Protein AF-A0A928I6B5-F1 (afdb_monomer)

Structure (mmCIF, N/CA/C/O backbone):
data_AF-A0A928I6B5-F1
#
_entry.id   AF-A0A928I6B5-F1
#
loop_
_atom_site.group_PDB
_atom_site.id
_atom_site.type_symbol
_atom_site.label_atom_id
_atom_site.label_alt_id
_atom_site.label_comp_id
_atom_site.label_asym_id
_atom_site.label_entity_id
_atom_site.label_seq_id
_atom_site.pdbx_PDB_ins_code
_atom_site.Cartn_x
_atom_site.Cartn_y
_atom_site.Cartn_z
_atom_site.occupancy
_atom_site.B_iso_or_equiv
_atom_site.auth_seq_id
_atom_site.auth_comp_id
_atom_site.auth_asym_id
_atom_site.auth_atom_id
_atom_site.pdbx_PDB_model_num
ATOM 1 N N . MET A 1 1 ? -24.660 -10.481 24.658 1.00 46.12 1 MET A N 1
ATOM 2 C CA . MET A 1 1 ? -25.186 -9.347 23.858 1.00 46.12 1 MET A CA 1
ATOM 3 C C . MET A 1 1 ? -24.195 -8.169 23.767 1.00 46.12 1 MET A C 1
ATOM 5 O O . MET A 1 1 ? -24.493 -7.092 24.258 1.00 46.12 1 MET A O 1
ATOM 9 N N . LYS A 1 2 ? -23.004 -8.328 23.160 1.00 54.28 2 LYS A N 1
ATOM 10 C CA . LYS A 1 2 ? -22.070 -7.190 22.922 1.00 54.28 2 LYS A CA 1
ATOM 11 C C . LYS A 1 2 ? -21.336 -7.206 21.570 1.00 54.28 2 LYS A C 1
ATOM 13 O O . LYS A 1 2 ? -20.853 -6.157 21.161 1.00 54.28 2 LYS A O 1
ATOM 18 N N . LYS A 1 3 ? -21.287 -8.340 20.853 1.00 54.94 3 LYS A N 1
ATOM 19 C CA . LYS A 1 3 ? -20.600 -8.457 19.549 1.00 54.94 3 LYS A CA 1
ATOM 20 C C . LYS A 1 3 ? -21.133 -7.470 18.498 1.00 54.94 3 LYS A C 1
ATOM 22 O O . LYS A 1 3 ? -20.344 -6.858 17.786 1.00 54.94 3 LYS A O 1
ATOM 27 N N . ASN A 1 4 ? -22.443 -7.232 18.479 1.00 66.19 4 ASN A N 1
ATOM 28 C CA . ASN A 1 4 ? -23.084 -6.454 17.416 1.00 66.19 4 ASN A CA 1
ATOM 29 C C . ASN A 1 4 ? -22.778 -4.950 17.530 1.00 66.19 4 ASN A C 1
ATOM 31 O O . ASN A 1 4 ? -22.701 -4.271 16.519 1.00 66.19 4 ASN A O 1
ATOM 35 N N . GLN A 1 5 ? -22.526 -4.427 18.736 1.00 69.31 5 GLN A N 1
ATOM 36 C CA . GLN A 1 5 ? -22.240 -2.998 18.948 1.00 69.31 5 GLN A CA 1
ATOM 37 C C . GLN A 1 5 ? -20.866 -2.594 18.389 1.00 69.31 5 GLN A C 1
ATOM 39 O O . GLN A 1 5 ? -20.735 -1.551 17.755 1.00 69.31 5 GLN A O 1
ATOM 44 N N . PHE A 1 6 ? -19.848 -3.442 18.574 1.00 69.06 6 PHE A N 1
ATOM 45 C CA . PHE A 1 6 ? -18.510 -3.194 18.032 1.00 69.06 6 PHE A CA 1
ATOM 46 C C . PHE A 1 6 ? -18.494 -3.321 16.505 1.00 69.06 6 PHE A C 1
ATOM 48 O O . PHE A 1 6 ? -17.938 -2.468 15.822 1.00 69.06 6 PHE A O 1
ATOM 55 N N . ALA A 1 7 ? -19.168 -4.333 15.953 1.00 68.88 7 ALA A N 1
ATOM 56 C CA . ALA A 1 7 ? -19.278 -4.490 14.506 1.00 68.88 7 ALA A CA 1
ATOM 57 C C . ALA A 1 7 ? -20.059 -3.330 13.851 1.00 68.88 7 ALA A C 1
ATOM 59 O O . ALA A 1 7 ? -19.617 -2.792 12.837 1.00 68.88 7 ALA A O 1
ATOM 60 N N . LEU A 1 8 ? -21.146 -2.859 14.476 1.00 71.12 8 LEU A N 1
ATOM 61 C CA . LEU A 1 8 ? -21.878 -1.660 14.043 1.00 71.12 8 LEU A CA 1
ATOM 62 C C . LEU A 1 8 ? -21.003 -0.396 14.079 1.00 71.12 8 LEU A C 1
ATOM 64 O O . LEU A 1 8 ? -21.055 0.415 13.153 1.00 71.12 8 LEU A O 1
ATOM 68 N N . PHE A 1 9 ? -20.150 -0.244 15.099 1.00 76.75 9 PHE A N 1
ATOM 69 C CA . PHE A 1 9 ? -19.182 0.853 15.163 1.00 76.75 9 PHE A CA 1
ATOM 70 C C . PHE A 1 9 ? -18.163 0.796 14.014 1.00 76.75 9 PHE A C 1
ATOM 72 O O . PHE A 1 9 ? -17.873 1.829 13.411 1.00 76.75 9 PHE A O 1
ATOM 79 N N . LEU A 1 10 ? -17.666 -0.391 13.650 1.00 71.38 10 LEU A N 1
ATOM 80 C CA . LEU A 1 10 ? -16.714 -0.559 12.541 1.00 71.38 10 LEU A CA 1
ATOM 81 C C . LEU A 1 10 ? -17.333 -0.273 11.163 1.00 71.38 10 LEU A C 1
ATOM 83 O O . LEU A 1 10 ? -16.639 0.206 10.268 1.00 71.38 10 LEU A O 1
ATOM 87 N N . ILE A 1 11 ? -18.637 -0.510 10.996 1.00 72.88 11 ILE A N 1
ATOM 88 C CA . ILE A 1 11 ? -19.376 -0.210 9.755 1.00 72.88 11 ILE A CA 1
ATOM 89 C C . ILE A 1 11 ? -19.605 1.304 9.579 1.00 72.88 11 ILE A C 1
ATOM 91 O O . ILE A 1 11 ? -19.775 1.780 8.445 1.00 72.88 11 ILE A O 1
ATOM 95 N N . SER A 1 12 ? -19.571 2.074 10.673 1.00 81.88 12 SER A N 1
ATOM 96 C CA . SER A 1 12 ? -19.718 3.532 10.643 1.00 81.88 12 SER A CA 1
ATOM 97 C C . SER A 1 12 ? -18.618 4.214 9.802 1.00 81.88 12 SER A C 1
ATOM 99 O O . SER A 1 12 ? -17.526 3.662 9.633 1.00 81.88 12 SER A O 1
ATOM 101 N N . PRO A 1 13 ? -18.852 5.438 9.284 1.00 77.75 13 PRO A N 1
ATOM 102 C CA . PRO A 1 13 ? -17.834 6.186 8.536 1.00 77.75 13 PRO A CA 1
ATOM 103 C C . PRO A 1 13 ? -16.540 6.386 9.339 1.00 77.75 13 PRO A C 1
ATOM 105 O O . PRO A 1 13 ? -15.443 6.332 8.786 1.00 77.75 13 PRO A O 1
ATOM 108 N N . ILE A 1 14 ? -16.684 6.563 10.655 1.00 81.75 14 ILE A N 1
ATOM 109 C CA . ILE A 1 14 ? -15.582 6.770 11.597 1.00 81.75 14 ILE A CA 1
ATOM 110 C C . ILE A 1 14 ? -14.800 5.464 11.789 1.00 81.75 14 ILE A C 1
ATOM 112 O O . ILE A 1 14 ? -13.576 5.464 11.687 1.00 81.75 14 ILE A O 1
ATOM 116 N N . GLY A 1 15 ? -15.491 4.336 11.984 1.00 81.38 15 GLY A N 1
ATOM 117 C CA 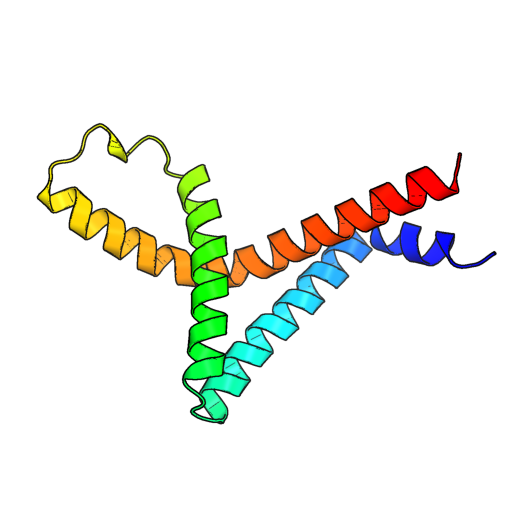. GLY A 1 15 ? -14.862 3.018 12.117 1.00 81.38 15 GLY A CA 1
ATOM 118 C C . GLY A 1 15 ? -14.075 2.603 10.871 1.00 81.38 15 GLY A C 1
ATOM 119 O O . GLY A 1 15 ? -12.943 2.130 10.978 1.00 81.38 15 GLY A O 1
ATOM 120 N N . LYS A 1 16 ? -14.617 2.889 9.681 1.00 79.19 16 LYS A N 1
ATOM 121 C CA . LYS A 1 16 ? -13.924 2.686 8.398 1.00 79.19 16 LYS A CA 1
ATOM 122 C C . LYS A 1 16 ? -12.626 3.486 8.313 1.00 79.19 16 LYS A C 1
ATOM 124 O O . LYS A 1 16 ? -11.602 2.934 7.915 1.00 79.19 16 LYS A O 1
ATOM 129 N N . ALA A 1 17 ? -12.650 4.761 8.706 1.00 81.75 17 ALA A N 1
ATOM 130 C CA . ALA A 1 17 ? -11.455 5.602 8.715 1.00 81.75 17 ALA A CA 1
ATOM 131 C C . ALA A 1 17 ? -10.382 5.048 9.666 1.00 81.75 17 ALA A C 1
ATOM 133 O O . ALA A 1 17 ? -9.217 4.961 9.284 1.00 81.75 17 ALA A O 1
ATOM 134 N N . VAL A 1 18 ? -10.777 4.594 10.861 1.00 85.62 18 VAL A N 1
ATOM 135 C CA . VAL A 1 18 ? -9.859 3.986 11.840 1.00 85.62 18 VAL A CA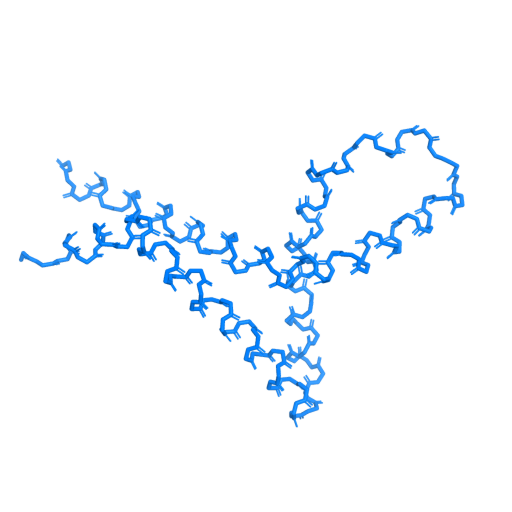 1
ATOM 136 C C . VAL A 1 18 ? -9.198 2.722 11.284 1.00 85.62 18 VAL A C 1
ATOM 138 O O . VAL A 1 18 ? -7.981 2.585 11.387 1.00 85.62 18 VAL A O 1
ATOM 141 N N . ILE A 1 19 ? -9.960 1.829 10.639 1.00 84.00 19 ILE A N 1
ATOM 142 C CA . ILE A 1 19 ? -9.407 0.616 10.010 1.00 84.00 19 ILE A CA 1
ATOM 143 C C . ILE A 1 19 ? -8.410 0.988 8.905 1.00 84.00 19 ILE A C 1
ATOM 145 O O . ILE A 1 19 ? -7.313 0.434 8.853 1.00 84.00 19 ILE A O 1
ATOM 149 N N . ILE A 1 20 ? -8.759 1.938 8.035 1.00 83.31 20 ILE A N 1
ATOM 150 C CA . ILE A 1 20 ? -7.879 2.367 6.937 1.00 83.31 20 ILE A CA 1
ATOM 151 C C . ILE A 1 20 ? -6.571 2.952 7.484 1.00 83.31 20 ILE A C 1
ATOM 153 O O . ILE A 1 20 ? -5.498 2.592 7.004 1.00 83.31 20 ILE A O 1
ATOM 157 N N . ILE A 1 21 ? -6.646 3.808 8.507 1.00 86.25 21 ILE A N 1
ATOM 158 C CA . ILE A 1 21 ? -5.468 4.403 9.154 1.00 86.25 21 ILE A CA 1
ATOM 159 C C . ILE A 1 21 ? -4.609 3.317 9.809 1.00 86.25 21 ILE A C 1
ATOM 161 O O . ILE A 1 21 ? -3.391 3.327 9.653 1.00 86.25 21 ILE A O 1
ATOM 165 N N . PHE A 1 22 ? -5.223 2.343 10.482 1.00 86.81 22 PHE A N 1
ATOM 166 C CA . PHE A 1 22 ? -4.508 1.224 11.094 1.00 86.81 22 PHE A CA 1
ATOM 167 C C . PHE A 1 22 ? -3.718 0.408 10.059 1.00 86.81 22 PHE A C 1
ATOM 169 O O . PHE A 1 22 ? -2.523 0.170 10.236 1.00 86.81 22 PHE A O 1
ATOM 176 N N . PHE A 1 23 ? -4.342 0.051 8.932 1.00 83.94 23 PHE A N 1
ATOM 177 C CA . PHE A 1 23 ? -3.647 -0.644 7.844 1.00 83.94 23 PHE A CA 1
ATOM 178 C C . PHE A 1 23 ? -2.583 0.226 7.166 1.00 83.94 23 PHE A C 1
ATOM 180 O O . PHE A 1 23 ? -1.540 -0.296 6.771 1.00 83.94 23 PHE A O 1
ATOM 187 N N . ALA A 1 24 ? -2.802 1.539 7.064 1.00 83.25 24 ALA A N 1
ATOM 188 C CA . ALA A 1 24 ? -1.797 2.464 6.543 1.00 83.25 24 ALA A CA 1
ATOM 189 C C . ALA A 1 24 ? -0.554 2.497 7.443 1.00 83.25 24 ALA A C 1
ATOM 191 O O . ALA A 1 24 ? 0.564 2.411 6.938 1.00 83.25 24 ALA A O 1
ATOM 192 N N . ILE A 1 25 ? -0.743 2.532 8.767 1.00 87.94 25 ILE A N 1
ATOM 193 C CA . ILE A 1 25 ? 0.350 2.472 9.746 1.00 87.94 25 ILE A CA 1
ATOM 194 C C . ILE A 1 25 ? 1.109 1.146 9.634 1.00 87.94 25 ILE A C 1
ATOM 196 O O . ILE A 1 25 ? 2.336 1.160 9.646 1.00 87.94 25 ILE A O 1
ATOM 200 N N . ILE A 1 26 ? 0.416 0.013 9.474 1.00 86.88 26 ILE A N 1
ATOM 201 C CA . ILE A 1 26 ? 1.065 -1.298 9.304 1.00 86.88 26 ILE A CA 1
ATOM 202 C C . ILE A 1 26 ? 1.926 -1.329 8.039 1.00 86.88 26 ILE A C 1
ATOM 204 O O . ILE A 1 26 ? 3.092 -1.715 8.103 1.00 86.88 26 ILE A O 1
ATOM 208 N N . ILE A 1 27 ? 1.377 -0.914 6.895 1.00 84.88 27 ILE A N 1
ATOM 209 C CA . ILE A 1 27 ? 2.104 -0.933 5.619 1.00 84.88 27 ILE A CA 1
ATOM 210 C C . ILE A 1 27 ? 3.307 0.013 5.677 1.00 84.88 27 ILE A C 1
ATOM 212 O O . ILE A 1 27 ? 4.412 -0.376 5.303 1.00 84.88 27 ILE A O 1
ATOM 216 N N . TYR A 1 28 ? 3.127 1.227 6.201 1.00 86.06 28 TYR A N 1
ATOM 217 C CA . TYR A 1 28 ? 4.223 2.184 6.340 1.00 86.06 28 TYR A CA 1
ATOM 218 C C . TYR A 1 28 ? 5.282 1.698 7.339 1.00 86.06 28 TYR A C 1
ATOM 220 O O . TYR A 1 28 ? 6.481 1.811 7.086 1.00 86.06 28 TYR A O 1
ATOM 228 N N . GLY A 1 29 ? 4.849 1.077 8.438 1.00 85.56 29 GLY A N 1
ATOM 229 C CA . GLY A 1 29 ? 5.721 0.445 9.422 1.00 85.56 29 GLY A CA 1
ATOM 230 C C . GLY A 1 29 ? 6.561 -0.682 8.823 1.00 85.56 29 GLY A C 1
ATOM 231 O O . GLY A 1 29 ? 7.758 -0.737 9.082 1.00 85.56 29 GLY A O 1
ATOM 232 N N . LEU A 1 30 ? 5.980 -1.529 7.966 1.00 85.81 30 LEU A N 1
ATOM 233 C CA . LEU A 1 30 ? 6.709 -2.584 7.251 1.00 85.81 30 LEU A CA 1
ATOM 234 C C . LEU A 1 30 ? 7.738 -2.020 6.263 1.00 85.81 30 LEU A C 1
ATOM 236 O O . LEU A 1 30 ? 8.843 -2.554 6.167 1.00 85.81 30 LEU A O 1
ATOM 240 N N . ILE A 1 31 ? 7.413 -0.922 5.575 1.00 85.06 31 ILE A N 1
ATOM 241 C CA . ILE A 1 31 ? 8.348 -0.227 4.677 1.00 85.06 31 ILE A CA 1
ATOM 242 C C . ILE A 1 31 ? 9.548 0.315 5.470 1.00 85.06 31 ILE A C 1
ATOM 244 O O . ILE A 1 31 ? 10.698 0.062 5.105 1.00 85.06 31 ILE A O 1
ATOM 248 N N . VAL A 1 32 ? 9.293 1.017 6.579 1.00 86.75 32 VAL A N 1
ATOM 249 C CA . VAL A 1 32 ? 10.348 1.586 7.435 1.00 86.75 32 VAL A CA 1
ATOM 250 C C . VAL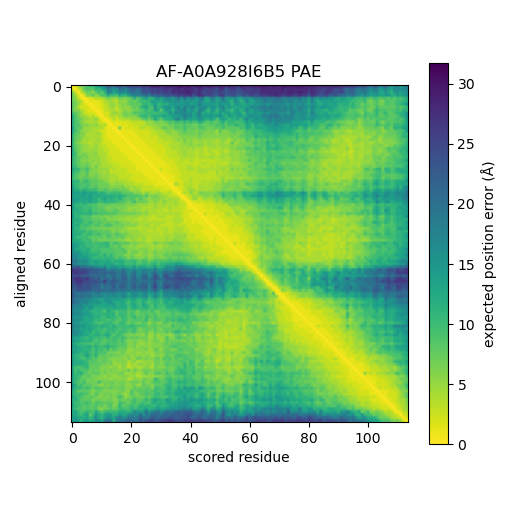 A 1 32 ? 11.174 0.486 8.105 1.00 86.75 32 VAL A C 1
ATOM 252 O O . VAL A 1 32 ? 12.400 0.565 8.113 1.00 86.75 32 VAL A O 1
ATOM 255 N N . ALA A 1 33 ? 10.534 -0.571 8.609 1.00 84.88 33 ALA A N 1
ATOM 256 C CA . ALA A 1 33 ? 11.219 -1.710 9.213 1.00 84.88 33 ALA A CA 1
ATOM 257 C C . ALA A 1 33 ? 12.085 -2.467 8.193 1.00 84.88 33 ALA A C 1
ATOM 259 O O . ALA A 1 33 ? 13.214 -2.845 8.510 1.00 84.88 33 ALA A O 1
ATOM 260 N N . GLY A 1 34 ? 11.596 -2.651 6.962 1.00 82.75 34 GLY A N 1
ATOM 261 C CA . GLY A 1 34 ? 12.359 -3.246 5.863 1.00 82.75 34 GLY A CA 1
ATOM 262 C C . GLY A 1 34 ? 13.600 -2.426 5.502 1.00 82.75 34 GLY A C 1
ATOM 263 O O . GLY A 1 34 ? 14.672 -2.998 5.312 1.00 82.75 34 GLY A O 1
ATOM 264 N N . MET A 1 35 ? 13.484 -1.092 5.487 1.00 81.94 35 MET A N 1
ATOM 265 C CA . MET A 1 35 ? 14.625 -0.194 5.272 1.00 81.94 35 MET A CA 1
ATOM 266 C C . MET A 1 35 ? 15.623 -0.232 6.437 1.00 81.94 35 MET A C 1
ATOM 268 O O . MET A 1 35 ? 16.820 -0.383 6.211 1.00 81.94 35 MET A O 1
ATOM 272 N N . ALA A 1 36 ? 15.147 -0.145 7.682 1.00 86.50 36 ALA A N 1
ATOM 273 C CA . ALA A 1 36 ? 16.005 -0.112 8.868 1.00 86.50 36 ALA A CA 1
ATOM 274 C C . ALA A 1 36 ? 16.774 -1.427 9.088 1.00 86.50 36 ALA A C 1
ATOM 276 O O . ALA A 1 36 ? 17.928 -1.414 9.508 1.00 86.50 36 ALA A O 1
ATOM 277 N N . SER A 1 37 ? 16.149 -2.564 8.778 1.00 84.94 37 SER A N 1
ATOM 278 C CA . SER A 1 37 ? 16.760 -3.892 8.920 1.00 84.94 37 SER A CA 1
ATOM 279 C C . SER A 1 37 ? 17.605 -4.324 7.715 1.00 84.94 37 SER A C 1
ATOM 281 O O . SER A 1 37 ? 18.177 -5.411 7.753 1.00 84.94 37 SER A O 1
ATOM 283 N N . ASN A 1 38 ? 17.674 -3.519 6.641 1.00 82.25 38 ASN A N 1
ATOM 284 C CA . ASN A 1 38 ? 18.234 -3.910 5.336 1.00 82.25 38 ASN A CA 1
ATOM 285 C C . ASN A 1 38 ? 17.685 -5.253 4.805 1.00 82.25 38 ASN A C 1
ATOM 287 O O . ASN A 1 38 ? 18.312 -5.927 3.984 1.00 82.25 38 ASN A O 1
ATOM 291 N N . ASN A 1 39 ? 16.497 -5.662 5.258 1.00 84.19 39 ASN A N 1
ATOM 2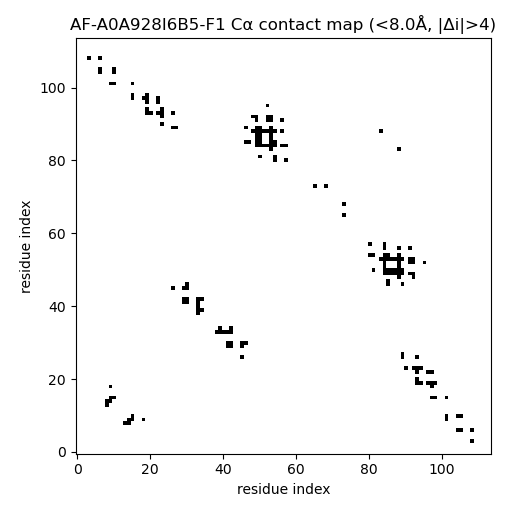92 C CA . ASN A 1 39 ? 15.894 -6.918 4.852 1.00 84.19 39 ASN A CA 1
ATOM 293 C C . ASN A 1 39 ? 15.174 -6.730 3.513 1.00 84.19 39 ASN A C 1
ATOM 295 O O . ASN A 1 39 ? 13.995 -6.363 3.449 1.00 84.19 39 ASN A O 1
ATOM 299 N N . MET A 1 40 ? 15.908 -7.010 2.436 1.00 83.06 40 MET A N 1
ATOM 300 C CA . MET A 1 40 ? 15.430 -6.873 1.057 1.00 83.06 40 MET A CA 1
ATOM 301 C C . MET A 1 40 ? 14.179 -7.713 0.771 1.00 83.06 40 MET A C 1
ATOM 303 O O . MET A 1 40 ? 13.387 -7.338 -0.090 1.00 83.06 40 MET A O 1
ATOM 307 N N . VAL A 1 41 ? 13.962 -8.813 1.500 1.00 86.44 41 VAL A N 1
ATOM 308 C CA . VAL A 1 41 ? 12.787 -9.677 1.315 1.00 86.44 41 VAL A CA 1
ATOM 309 C C . VAL A 1 41 ? 11.525 -8.974 1.810 1.00 86.44 41 VAL A C 1
ATOM 311 O O . VAL A 1 41 ? 10.546 -8.881 1.073 1.00 86.44 41 VAL A O 1
ATOM 314 N N . ILE A 1 42 ? 11.554 -8.421 3.026 1.00 82.12 42 ILE A N 1
ATOM 315 C CA . ILE A 1 42 ? 10.403 -7.712 3.614 1.00 82.12 42 ILE A CA 1
ATOM 316 C C . ILE A 1 42 ? 10.073 -6.466 2.790 1.00 82.12 42 ILE A C 1
ATOM 318 O O . ILE A 1 42 ? 8.910 -6.220 2.456 1.00 82.12 42 ILE A O 1
ATOM 322 N N . LEU A 1 43 ? 11.103 -5.699 2.429 1.00 84.12 43 LEU A N 1
ATOM 323 C CA . LEU A 1 43 ? 10.953 -4.489 1.629 1.00 84.12 43 LEU A CA 1
ATOM 324 C C . LEU A 1 43 ? 10.428 -4.815 0.224 1.00 84.12 43 LEU A C 1
ATOM 326 O O . LEU A 1 43 ? 9.469 -4.192 -0.228 1.00 84.12 43 LEU A O 1
ATOM 330 N N . GLY A 1 44 ? 10.988 -5.840 -0.424 1.00 83.00 44 GLY A N 1
ATOM 331 C CA . GLY A 1 44 ? 10.544 -6.316 -1.730 1.00 83.00 44 GLY A CA 1
ATOM 332 C C . GLY A 1 44 ? 9.078 -6.737 -1.716 1.00 83.00 44 GLY A C 1
ATOM 333 O O . GLY A 1 44 ? 8.289 -6.198 -2.489 1.00 83.00 44 GLY A O 1
ATOM 334 N N . ILE A 1 45 ? 8.681 -7.628 -0.801 1.00 85.94 45 ILE A N 1
ATOM 335 C CA . ILE A 1 45 ? 7.292 -8.107 -0.686 1.00 85.94 45 ILE A CA 1
ATOM 336 C C . ILE A 1 45 ? 6.325 -6.940 -0.454 1.00 85.94 45 ILE A C 1
ATOM 338 O O . ILE A 1 45 ? 5.275 -6.869 -1.095 1.00 85.94 45 ILE A O 1
ATOM 342 N N . THR A 1 46 ? 6.683 -5.999 0.422 1.00 84.06 46 THR A N 1
ATOM 343 C CA . THR A 1 46 ? 5.819 -4.855 0.747 1.00 84.06 46 THR A CA 1
ATOM 344 C C . THR A 1 46 ? 5.651 -3.918 -0.453 1.00 84.06 46 THR A C 1
ATOM 346 O O . THR A 1 46 ? 4.531 -3.511 -0.764 1.00 84.06 46 THR A O 1
ATOM 349 N N . ILE A 1 47 ? 6.730 -3.629 -1.188 1.00 84.19 47 ILE A N 1
ATOM 350 C CA . ILE A 1 47 ? 6.670 -2.818 -2.413 1.00 84.19 47 ILE A CA 1
ATOM 351 C C . ILE A 1 47 ? 5.884 -3.538 -3.511 1.00 84.19 47 ILE A C 1
ATOM 353 O O . ILE A 1 47 ? 5.074 -2.899 -4.178 1.00 84.19 47 ILE A O 1
ATOM 357 N N . PHE A 1 48 ? 6.063 -4.851 -3.678 1.00 85.44 48 PHE A N 1
ATOM 358 C CA . PHE A 1 48 ? 5.296 -5.643 -4.645 1.00 85.44 48 PHE A CA 1
ATOM 359 C C . PHE A 1 48 ? 3.796 -5.629 -4.338 1.00 85.44 48 PHE A C 1
ATOM 361 O O . PHE A 1 48 ? 2.990 -5.463 -5.255 1.00 85.44 48 PHE A O 1
ATOM 368 N N . LEU A 1 49 ? 3.408 -5.746 -3.063 1.00 84.50 49 LEU A N 1
ATOM 369 C CA . LEU A 1 49 ? 2.010 -5.626 -2.642 1.00 84.50 49 LEU A CA 1
ATOM 370 C C . LEU A 1 49 ? 1.443 -4.241 -2.975 1.00 84.50 49 LEU A C 1
ATOM 372 O O . LEU A 1 49 ? 0.376 -4.147 -3.587 1.00 84.50 49 LEU A O 1
ATOM 376 N N . CYS A 1 50 ? 2.168 -3.171 -2.639 1.00 84.06 50 CYS A N 1
ATOM 377 C CA . CYS A 1 50 ? 1.780 -1.807 -2.998 1.00 84.06 50 CYS A CA 1
ATOM 378 C C . CYS A 1 50 ? 1.643 -1.654 -4.518 1.00 84.06 50 CYS A C 1
ATOM 380 O O . CYS A 1 50 ? 0.596 -1.214 -4.990 1.00 84.06 50 CYS A O 1
ATOM 382 N N . ALA A 1 51 ? 2.641 -2.086 -5.290 1.00 83.00 51 ALA A N 1
ATOM 383 C CA . ALA A 1 51 ? 2.630 -2.021 -6.748 1.00 83.00 51 ALA A CA 1
ATOM 384 C C . ALA A 1 51 ? 1.441 -2.785 -7.350 1.00 83.00 51 ALA A C 1
ATOM 386 O O . ALA A 1 51 ? 0.772 -2.260 -8.233 1.00 83.00 51 ALA A O 1
ATOM 387 N N . TYR A 1 52 ? 1.106 -3.978 -6.844 1.00 85.44 52 TYR A N 1
ATOM 388 C CA . TYR A 1 52 ? -0.052 -4.750 -7.308 1.00 85.44 52 TYR A CA 1
ATOM 389 C C . TYR A 1 52 ? -1.375 -3.991 -7.110 1.00 85.44 52 TYR A C 1
ATOM 391 O O . TYR A 1 52 ? -2.173 -3.849 -8.046 1.00 85.44 52 TYR A O 1
ATOM 399 N N . PHE A 1 53 ? -1.604 -3.456 -5.906 1.00 83.25 53 PHE A N 1
ATOM 400 C CA . PHE A 1 53 ? -2.811 -2.682 -5.598 1.00 83.25 53 PHE A CA 1
ATOM 401 C C . PHE A 1 53 ? -2.865 -1.350 -6.352 1.00 83.25 53 PHE A C 1
ATOM 403 O O . PHE A 1 53 ? -3.925 -0.968 -6.863 1.00 83.25 53 PHE A O 1
ATOM 410 N N . GLY A 1 54 ? -1.725 -0.671 -6.469 1.00 82.06 54 GLY A N 1
ATOM 411 C CA . GLY A 1 54 ? -1.579 0.544 -7.255 1.00 82.06 54 GLY A CA 1
ATOM 412 C C . GLY A 1 54 ? -1.872 0.289 -8.725 1.00 82.06 54 GLY A C 1
ATOM 413 O O . GLY A 1 54 ? -2.697 0.983 -9.309 1.00 82.06 54 GLY A O 1
ATOM 414 N N . TRP A 1 55 ? -1.307 -0.765 -9.313 1.00 82.62 55 TRP A N 1
ATOM 415 C CA . TRP A 1 55 ? -1.490 -1.103 -10.724 1.00 82.62 55 TRP A CA 1
ATOM 416 C C . TRP A 1 55 ? -2.960 -1.363 -11.050 1.00 82.62 55 TRP A C 1
ATOM 418 O O . TRP A 1 55 ? -3.485 -0.856 -12.044 1.00 82.62 55 TRP A O 1
ATOM 428 N N . ARG A 1 56 ? -3.670 -2.075 -10.166 1.00 82.75 56 ARG A N 1
ATOM 429 C CA . ARG A 1 56 ? -5.122 -2.280 -10.274 1.00 82.75 56 ARG A CA 1
ATOM 430 C C . ARG A 1 56 ? -5.912 -0.972 -10.245 1.00 82.75 56 ARG A C 1
ATOM 432 O O . ARG A 1 56 ? -6.898 -0.854 -10.970 1.00 82.75 56 ARG A O 1
ATOM 439 N N . ALA A 1 57 ? -5.509 -0.001 -9.428 1.00 81.44 57 ALA A N 1
ATOM 440 C CA . ALA A 1 57 ? -6.147 1.313 -9.403 1.00 81.44 57 ALA A CA 1
ATOM 441 C C . ALA A 1 57 ? -5.814 2.148 -10.645 1.00 81.44 57 ALA A C 1
ATOM 443 O O . ALA A 1 57 ? -6.724 2.712 -11.249 1.00 81.44 57 ALA A O 1
ATOM 444 N N . LEU A 1 58 ? -4.556 2.163 -11.092 1.00 79.94 58 LEU A N 1
ATOM 445 C CA . LEU A 1 58 ? -4.168 2.866 -12.316 1.00 79.94 58 LEU A CA 1
ATOM 446 C C . LEU A 1 58 ? -4.856 2.282 -13.551 1.00 79.94 58 LEU A C 1
ATOM 448 O O . LEU A 1 58 ? -5.256 3.042 -14.428 1.00 79.94 58 LEU A O 1
ATOM 452 N N . ASN A 1 59 ? -5.041 0.962 -13.623 1.00 81.62 59 ASN A N 1
ATOM 453 C CA . ASN A 1 59 ? -5.794 0.323 -14.705 1.00 81.62 59 ASN A CA 1
ATOM 454 C C . ASN A 1 59 ? -7.254 0.782 -14.770 1.00 81.62 59 ASN A C 1
ATOM 456 O O . ASN A 1 59 ? -7.801 0.853 -15.862 1.00 81.62 59 ASN A O 1
ATOM 460 N N . LYS A 1 60 ? -7.872 1.137 -13.638 1.00 78.69 60 LYS A N 1
ATOM 461 C CA . LYS A 1 60 ? -9.225 1.714 -13.635 1.00 78.69 60 LYS A CA 1
ATOM 462 C C . LYS A 1 60 ? -9.263 3.154 -14.145 1.00 78.69 60 LYS A C 1
ATOM 464 O O . LYS A 1 60 ? -10.267 3.553 -14.715 1.00 78.69 60 LYS A O 1
ATOM 469 N N . ILE A 1 61 ? -8.198 3.924 -13.919 1.00 75.50 61 ILE A N 1
ATOM 470 C CA . ILE A 1 61 ? -8.119 5.343 -14.304 1.00 75.50 61 ILE A CA 1
ATOM 471 C C . ILE A 1 61 ? -7.651 5.501 -15.757 1.00 75.50 61 ILE A C 1
ATOM 473 O O . ILE A 1 61 ? -8.092 6.402 -16.459 1.00 75.50 61 ILE A O 1
ATOM 477 N N . THR A 1 62 ? -6.768 4.614 -16.219 1.00 69.31 62 THR A N 1
ATOM 478 C CA . THR A 1 62 ? -6.173 4.655 -17.565 1.00 69.31 62 THR A CA 1
ATOM 479 C C . THR A 1 62 ? -6.412 3.360 -18.362 1.00 69.31 62 THR A C 1
ATOM 481 O O . THR A 1 62 ? -5.441 2.680 -18.701 1.00 69.31 62 THR A O 1
ATOM 484 N N . PRO A 1 63 ? -7.675 2.976 -18.648 1.00 62.56 63 PRO A N 1
ATOM 485 C CA . PRO A 1 63 ? -7.982 1.785 -19.443 1.00 62.56 63 PRO A CA 1
ATOM 486 C C . PRO A 1 63 ? -7.901 2.006 -20.965 1.00 62.56 63 PRO A C 1
ATOM 488 O O . PRO A 1 63 ? -7.552 1.071 -21.673 1.00 62.56 63 PRO A O 1
ATOM 491 N N . ASP A 1 64 ? -8.155 3.220 -21.474 1.00 61.03 64 ASP A N 1
ATOM 492 C CA . ASP A 1 64 ? -8.343 3.453 -22.925 1.00 61.03 64 ASP A CA 1
ATOM 493 C C . ASP A 1 64 ? -7.147 4.073 -23.664 1.00 61.03 64 ASP A C 1
ATOM 495 O O . ASP A 1 64 ? -7.114 4.110 -24.891 1.00 61.03 64 ASP A O 1
ATOM 499 N N . ILE A 1 65 ? -6.110 4.520 -22.949 1.00 61.22 65 ILE A N 1
ATOM 500 C CA . ILE A 1 65 ? -4.931 5.150 -23.583 1.00 61.22 65 ILE A CA 1
ATOM 501 C C . ILE A 1 65 ? -4.112 4.118 -24.390 1.00 61.22 65 ILE A C 1
ATOM 503 O O . ILE A 1 65 ? -3.331 4.469 -25.273 1.00 61.22 65 ILE A O 1
ATOM 507 N N . PHE A 1 66 ? -4.317 2.826 -24.127 1.00 58.31 66 PHE A N 1
ATOM 508 C CA . PHE A 1 66 ? -3.555 1.728 -24.721 1.00 58.31 66 PHE A CA 1
ATOM 509 C C . PHE A 1 66 ? -3.777 1.527 -26.223 1.00 58.31 66 PHE A C 1
ATOM 511 O O . PHE A 1 66 ? -2.901 0.971 -26.886 1.00 58.31 66 PHE A O 1
ATOM 518 N N . VAL A 1 67 ? -4.917 1.964 -26.766 1.00 60.47 67 VAL A N 1
ATOM 519 C CA . VAL A 1 67 ? -5.343 1.585 -28.124 1.00 60.47 67 VAL A CA 1
ATOM 520 C C . VAL A 1 67 ? -4.682 2.442 -29.219 1.00 60.47 67 VAL A C 1
ATOM 522 O O . VAL A 1 67 ? -4.621 2.014 -30.366 1.00 60.47 67 VAL A O 1
ATOM 525 N N . ILE A 1 68 ? -4.130 3.621 -28.890 1.00 63.06 68 ILE A N 1
ATOM 526 C CA . ILE A 1 68 ? -3.705 4.631 -29.890 1.00 63.06 68 ILE A CA 1
ATOM 527 C C . ILE A 1 68 ? -2.182 4.936 -29.837 1.00 63.06 68 ILE A C 1
ATOM 529 O O . ILE A 1 68 ? -1.708 5.882 -30.458 1.00 63.06 68 ILE A O 1
ATOM 533 N N . MET A 1 69 ? -1.358 4.153 -29.125 1.00 65.12 69 MET A N 1
ATOM 534 C CA . MET A 1 69 ? 0.087 4.441 -28.970 1.00 65.12 69 MET A CA 1
ATOM 535 C C . MET A 1 69 ? 1.020 3.548 -29.804 1.00 65.12 69 MET A C 1
ATOM 537 O O . MET A 1 69 ? 0.764 2.367 -30.012 1.00 65.12 69 MET A O 1
ATOM 541 N N . SER A 1 70 ? 2.156 4.117 -30.232 1.00 78.62 70 SER A N 1
ATOM 542 C CA . SER A 1 70 ? 3.241 3.403 -30.924 1.00 78.62 70 SER A CA 1
ATOM 543 C C . SER A 1 70 ? 3.977 2.407 -30.008 1.00 78.62 70 SER A C 1
ATOM 545 O O . SER A 1 70 ? 3.999 2.568 -28.785 1.00 78.62 70 SER A O 1
ATOM 547 N N . ILE A 1 71 ? 4.637 1.396 -30.596 1.00 77.69 71 ILE A N 1
ATOM 548 C CA . ILE A 1 71 ? 5.307 0.294 -29.867 1.00 77.69 71 ILE A CA 1
ATOM 549 C C . ILE A 1 71 ? 6.368 0.787 -28.859 1.00 77.69 71 ILE A C 1
ATOM 551 O O . ILE A 1 71 ? 6.497 0.244 -27.765 1.00 77.69 71 ILE A O 1
ATOM 555 N N . ASN A 1 72 ? 7.107 1.853 -29.191 1.00 76.75 72 ASN A N 1
ATOM 556 C CA . ASN A 1 72 ? 8.137 2.422 -28.311 1.00 76.75 72 ASN A CA 1
ATOM 557 C C . ASN A 1 72 ? 7.518 3.198 -27.145 1.00 76.75 72 ASN A C 1
ATOM 559 O O . ASN A 1 72 ? 8.054 3.230 -26.037 1.00 76.75 72 ASN A O 1
ATOM 563 N N . ALA A 1 73 ? 6.362 3.808 -27.390 1.00 76.38 73 ALA A N 1
ATOM 564 C CA . ALA A 1 73 ? 5.648 4.567 -26.388 1.00 76.38 73 ALA A CA 1
ATOM 565 C C . ALA A 1 73 ? 4.949 3.633 -25.379 1.00 76.38 73 ALA A C 1
ATOM 567 O O . ALA A 1 73 ? 4.799 4.001 -24.216 1.00 76.38 73 ALA A O 1
ATOM 568 N N . TRP A 1 74 ? 4.629 2.393 -25.775 1.00 81.25 74 TRP A N 1
ATOM 569 C CA . TRP A 1 74 ? 4.193 1.332 -24.862 1.00 81.25 74 TRP A CA 1
ATOM 570 C C . TRP A 1 74 ? 5.230 1.053 -23.763 1.00 81.25 74 TRP A C 1
ATOM 572 O O . TRP A 1 74 ? 4.888 1.103 -22.586 1.00 81.25 74 TRP A O 1
ATOM 582 N N . ALA A 1 75 ? 6.503 0.828 -24.102 1.00 79.12 75 ALA A N 1
ATOM 583 C CA . ALA A 1 75 ? 7.533 0.512 -23.102 1.00 79.12 75 ALA A CA 1
ATOM 584 C C . ALA A 1 75 ? 7.697 1.627 -22.049 1.00 79.12 75 ALA A C 1
ATOM 586 O O . ALA A 1 75 ? 7.716 1.358 -20.846 1.00 79.12 75 ALA A O 1
ATOM 587 N N . ILE A 1 76 ? 7.742 2.886 -22.498 1.00 81.94 76 ILE A N 1
ATOM 588 C CA . ILE A 1 76 ? 7.818 4.062 -21.618 1.00 81.94 76 ILE A CA 1
ATOM 589 C C . ILE A 1 76 ? 6.548 4.177 -20.768 1.00 81.94 76 ILE A C 1
ATOM 591 O O . ILE A 1 76 ? 6.630 4.416 -19.564 1.00 81.94 76 ILE A O 1
ATOM 595 N N . TYR A 1 77 ? 5.376 3.949 -21.363 1.00 80.88 77 TYR A N 1
ATOM 596 C CA . TYR A 1 77 ? 4.103 3.968 -20.653 1.00 80.88 77 TYR A CA 1
ATOM 597 C C . TYR A 1 77 ? 4.052 2.919 -19.532 1.00 80.88 77 TYR A C 1
ATOM 599 O O . TYR A 1 77 ? 3.690 3.258 -18.407 1.00 80.88 77 TYR A O 1
ATOM 607 N N . PHE A 1 78 ? 4.451 1.668 -19.790 1.00 80.81 78 PHE A N 1
ATOM 608 C CA . PHE A 1 78 ? 4.476 0.614 -18.766 1.00 80.81 78 PHE A CA 1
ATOM 609 C C . PHE A 1 78 ? 5.466 0.929 -17.636 1.00 80.81 78 PHE A C 1
ATOM 611 O O . PHE A 1 78 ? 5.144 0.692 -16.471 1.00 80.81 78 PHE A O 1
ATOM 618 N N . LEU A 1 79 ? 6.625 1.515 -17.953 1.00 81.88 79 LEU A N 1
ATOM 619 C CA . LEU A 1 79 ? 7.612 1.958 -16.960 1.00 81.88 79 LEU A CA 1
ATOM 620 C C . LEU A 1 79 ? 7.068 3.068 -16.055 1.00 81.88 79 LEU A C 1
ATOM 622 O O . LEU A 1 79 ? 7.105 2.953 -14.829 1.00 81.88 79 LEU A O 1
ATOM 626 N N . VAL A 1 80 ? 6.522 4.126 -16.657 1.00 82.75 80 VAL A N 1
ATOM 627 C CA . VAL A 1 80 ? 5.928 5.257 -15.932 1.00 82.75 80 VAL A CA 1
ATOM 628 C C . VAL A 1 80 ? 4.741 4.778 -15.097 1.00 82.75 80 VAL A C 1
ATOM 630 O O . VAL A 1 80 ? 4.654 5.088 -13.909 1.00 82.75 80 VAL A O 1
ATOM 633 N N . LYS A 1 81 ? 3.873 3.939 -15.668 1.00 82.25 81 LYS A N 1
ATOM 634 C CA . LYS A 1 81 ? 2.753 3.317 -14.953 1.00 82.25 81 LYS A CA 1
ATOM 635 C C . LYS A 1 81 ? 3.229 2.453 -13.787 1.00 82.25 81 LYS A C 1
ATOM 637 O O . LYS A 1 81 ? 2.604 2.475 -12.732 1.00 82.25 81 LYS A O 1
ATOM 642 N N . GLY A 1 82 ? 4.347 1.747 -13.943 1.00 80.75 82 GLY A N 1
ATOM 643 C CA . GLY A 1 82 ? 4.964 0.941 -12.890 1.00 80.75 82 GLY A CA 1
ATOM 644 C C . GLY A 1 82 ? 5.413 1.800 -11.717 1.00 80.75 82 GLY A C 1
ATOM 645 O O . GLY A 1 82 ? 5.007 1.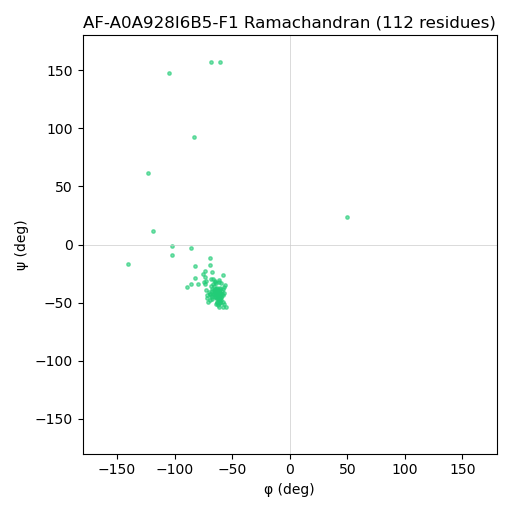544 -10.583 1.00 80.75 82 GLY A O 1
ATOM 646 N N . LEU A 1 83 ? 6.157 2.870 -12.000 1.00 82.62 83 LEU A N 1
ATOM 647 C CA . LEU A 1 83 ? 6.610 3.825 -10.989 1.00 82.62 83 LEU A CA 1
ATOM 648 C C . LEU A 1 83 ? 5.430 4.492 -10.276 1.00 82.62 83 LEU A C 1
ATOM 650 O O . LEU A 1 83 ? 5.361 4.452 -9.048 1.00 82.62 83 LEU A O 1
ATOM 654 N N . LEU A 1 84 ? 4.454 5.027 -11.020 1.00 81.88 84 LEU A N 1
ATOM 655 C CA . LEU A 1 84 ? 3.261 5.620 -10.413 1.00 81.88 84 LEU A CA 1
ATOM 656 C C . LEU A 1 84 ? 2.454 4.595 -9.608 1.00 81.88 84 LEU A C 1
ATOM 658 O O . LEU A 1 84 ? 1.859 4.964 -8.597 1.00 81.88 84 LEU A O 1
ATOM 662 N N . SER A 1 85 ? 2.442 3.320 -10.006 1.00 82.38 85 SER A N 1
ATOM 663 C CA . SER A 1 85 ? 1.751 2.276 -9.247 1.00 82.38 85 SER A CA 1
ATOM 664 C C . SER A 1 85 ? 2.357 2.047 -7.867 1.00 82.38 85 SER A C 1
ATOM 666 O O . SER A 1 85 ? 1.614 1.753 -6.943 1.00 82.38 85 SER A O 1
ATOM 668 N N . ILE A 1 86 ? 3.667 2.230 -7.688 1.00 78.88 86 ILE A N 1
ATOM 669 C CA . ILE A 1 86 ? 4.305 2.093 -6.372 1.00 78.88 86 ILE A CA 1
ATOM 670 C C . ILE A 1 86 ? 3.861 3.246 -5.465 1.00 78.88 86 ILE A C 1
ATOM 672 O O . ILE A 1 86 ? 3.408 3.009 -4.344 1.00 78.88 86 ILE A O 1
ATOM 676 N N . PHE A 1 87 ? 3.911 4.482 -5.976 1.00 80.50 87 PHE A N 1
ATOM 677 C CA . PHE A 1 87 ? 3.487 5.673 -5.233 1.00 80.50 87 PHE A CA 1
ATOM 678 C C . PHE A 1 87 ? 2.001 5.629 -4.880 1.00 80.50 87 PHE A C 1
ATOM 680 O O . PHE A 1 87 ? 1.630 5.768 -3.718 1.00 80.50 87 PHE A O 1
ATOM 687 N N . ILE A 1 88 ? 1.141 5.388 -5.869 1.00 82.31 88 ILE A N 1
ATOM 688 C CA . ILE A 1 88 ? -0.310 5.313 -5.670 1.00 82.31 88 ILE A CA 1
ATOM 689 C C . ILE A 1 88 ? -0.666 4.073 -4.845 1.00 82.31 88 ILE A C 1
ATOM 691 O O . ILE A 1 88 ? -1.550 4.124 -3.995 1.00 82.31 88 ILE A O 1
ATOM 695 N N . GLY A 1 89 ? 0.051 2.973 -5.043 1.00 79.25 89 GLY A N 1
ATOM 696 C CA . GLY A 1 89 ? -0.110 1.717 -4.327 1.00 79.25 89 GLY A CA 1
ATOM 697 C C . GLY A 1 89 ? 0.068 1.832 -2.824 1.00 79.25 89 GLY A C 1
ATOM 698 O O . GLY A 1 89 ? -0.736 1.270 -2.086 1.00 79.25 89 GLY A O 1
ATOM 699 N N . ALA A 1 90 ? 1.044 2.619 -2.366 1.00 75.56 90 ALA A N 1
ATOM 700 C CA . ALA A 1 90 ? 1.257 2.869 -0.941 1.00 75.56 90 ALA A CA 1
ATOM 701 C C . ALA A 1 90 ? 0.034 3.513 -0.256 1.00 75.56 90 ALA A C 1
ATOM 703 O O . ALA A 1 90 ? -0.264 3.200 0.895 1.00 75.56 90 ALA A O 1
ATOM 704 N N . PHE A 1 91 ? -0.719 4.354 -0.974 1.00 78.06 91 PHE A N 1
ATOM 705 C CA . PHE A 1 91 ? -1.945 4.982 -0.465 1.00 78.06 91 PHE A CA 1
ATOM 706 C C . PHE A 1 91 ? -3.203 4.143 -0.719 1.00 78.06 91 PHE A C 1
ATOM 708 O O . PHE A 1 91 ? -4.118 4.099 0.104 1.00 78.06 91 PHE A O 1
ATOM 715 N N . VAL A 1 92 ? -3.266 3.461 -1.860 1.00 80.44 92 VAL A N 1
ATOM 716 C CA . VAL A 1 92 ? -4.445 2.700 -2.286 1.00 80.44 92 VAL A CA 1
ATOM 717 C C . VAL A 1 92 ? -4.542 1.345 -1.589 1.00 80.44 92 VAL A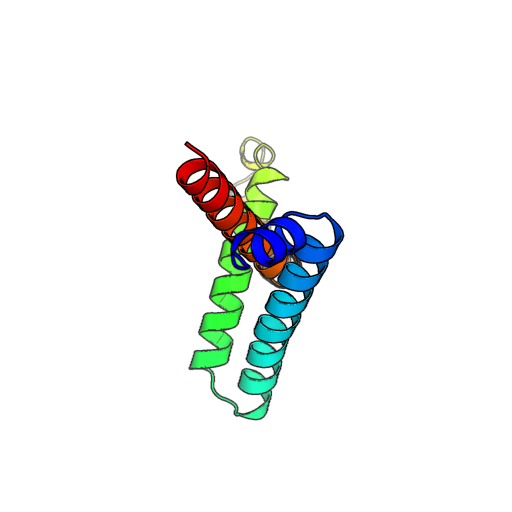 C 1
ATOM 719 O O . VAL A 1 92 ? -5.657 0.900 -1.311 1.00 80.44 92 VAL A O 1
ATOM 722 N N . ALA A 1 93 ? -3.419 0.687 -1.292 1.00 80.56 93 ALA A N 1
ATOM 723 C CA . ALA A 1 93 ? -3.396 -0.606 -0.611 1.00 80.56 93 ALA A CA 1
ATOM 724 C C . ALA A 1 93 ? -4.151 -0.592 0.735 1.00 80.56 93 ALA A C 1
ATOM 726 O O . ALA A 1 93 ? -5.090 -1.383 0.876 1.00 80.56 93 ALA A O 1
ATOM 727 N N . PRO A 1 94 ? -3.862 0.314 1.696 1.00 78.75 94 PRO A N 1
ATOM 728 C CA . PRO A 1 94 ? -4.598 0.337 2.962 1.00 78.75 94 PRO A CA 1
ATOM 729 C C . PRO A 1 94 ? -6.080 0.685 2.773 1.00 78.75 94 PRO A C 1
ATOM 731 O O . PRO A 1 94 ? -6.940 0.152 3.474 1.00 78.75 94 PRO A O 1
ATOM 734 N N . PHE A 1 95 ? -6.403 1.516 1.778 1.00 79.19 95 PHE A N 1
ATOM 735 C CA . PHE A 1 95 ? -7.782 1.879 1.463 1.00 79.19 95 PHE A CA 1
ATOM 736 C C . PHE A 1 95 ? -8.593 0.694 0.914 1.00 79.19 95 PHE A C 1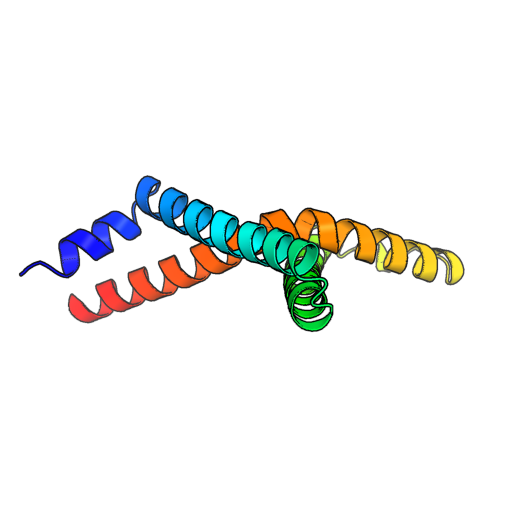
ATOM 738 O O . PHE A 1 95 ? -9.723 0.454 1.348 1.00 79.19 95 PHE A O 1
ATOM 745 N N . GLN A 1 96 ? -8.030 -0.077 -0.022 1.00 80.44 96 GLN A N 1
ATOM 746 C CA . GLN A 1 96 ? -8.708 -1.249 -0.584 1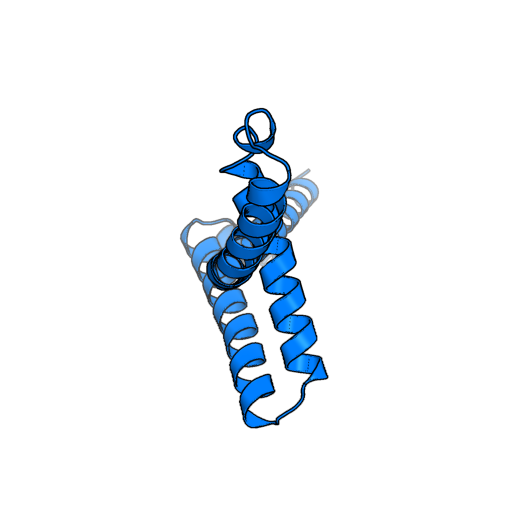.00 80.44 96 GLN A CA 1
ATOM 747 C C . GLN A 1 96 ? -8.848 -2.376 0.438 1.00 80.44 96 GLN A C 1
ATOM 749 O O . GLN A 1 96 ? -9.930 -2.956 0.536 1.00 80.44 96 GLN A O 1
ATOM 754 N N . ILE A 1 97 ? -7.802 -2.649 1.222 1.00 78.50 97 ILE A N 1
ATOM 755 C CA . ILE A 1 97 ? -7.830 -3.684 2.265 1.00 78.50 97 ILE A CA 1
ATOM 756 C C . ILE A 1 97 ? -8.859 -3.326 3.344 1.00 78.50 97 ILE A C 1
ATOM 758 O O . ILE A 1 97 ? -9.707 -4.153 3.684 1.00 78.50 97 ILE A O 1
ATOM 762 N N . GLY A 1 98 ? -8.861 -2.075 3.817 1.00 75.38 98 GLY A N 1
ATOM 763 C CA . GLY A 1 98 ? -9.844 -1.604 4.794 1.00 75.38 98 GLY A CA 1
ATOM 764 C C . GLY A 1 98 ? -11.281 -1.703 4.279 1.00 75.38 98 GLY A C 1
ATOM 765 O O . GLY A 1 98 ? -12.170 -2.162 4.999 1.00 75.38 98 GLY A O 1
ATOM 766 N N . LYS A 1 99 ? -11.515 -1.354 3.007 1.00 77.25 99 LYS A N 1
ATOM 767 C CA . LYS A 1 99 ? -12.836 -1.482 2.376 1.00 77.25 99 LYS A CA 1
ATOM 768 C C . LYS A 1 99 ? -13.291 -2.941 2.262 1.00 77.25 99 LYS A C 1
ATOM 770 O O . LYS A 1 99 ? -14.458 -3.211 2.536 1.00 77.25 99 LYS A O 1
ATOM 775 N N . MET A 1 100 ? -12.401 -3.860 1.876 1.00 79.19 100 MET A N 1
ATOM 776 C CA . MET A 1 100 ? -12.719 -5.292 1.794 1.00 79.19 100 MET A CA 1
ATOM 777 C C . MET A 1 100 ? -13.104 -5.853 3.164 1.00 79.19 100 MET A C 1
ATOM 779 O O . MET A 1 100 ? -14.148 -6.485 3.286 1.00 79.19 100 MET A O 1
ATOM 783 N N . LEU A 1 101 ? -12.321 -5.556 4.205 1.00 78.06 101 LEU A N 1
ATOM 784 C CA . LEU A 1 101 ? -12.601 -6.014 5.570 1.00 78.06 101 LEU A CA 1
ATOM 785 C C . LEU A 1 101 ? -13.926 -5.477 6.112 1.00 78.06 101 LEU A C 1
ATOM 787 O O . LEU A 1 101 ? -14.700 -6.231 6.692 1.00 78.06 101 LEU A O 1
ATOM 791 N N . CYS A 1 102 ? -14.226 -4.198 5.881 1.00 72.69 102 CYS A N 1
ATOM 792 C CA . CYS A 1 102 ? -15.516 -3.636 6.280 1.00 72.69 102 CYS A CA 1
ATOM 793 C C . CYS A 1 102 ? -16.691 -4.286 5.535 1.00 72.69 102 CYS A C 1
ATOM 795 O O . CYS A 1 102 ? -17.765 -4.412 6.114 1.00 72.69 102 CYS A O 1
ATOM 797 N N . GLY A 1 103 ? -16.494 -4.688 4.274 1.00 77.81 103 GLY A N 1
ATOM 798 C CA . GLY A 1 103 ? -17.476 -5.460 3.510 1.00 77.81 103 GLY A CA 1
ATOM 799 C C . GLY A 1 103 ? -17.763 -6.806 4.171 1.00 77.81 103 GLY A C 1
ATOM 800 O O . GLY A 1 103 ? -18.901 -7.062 4.541 1.00 77.81 1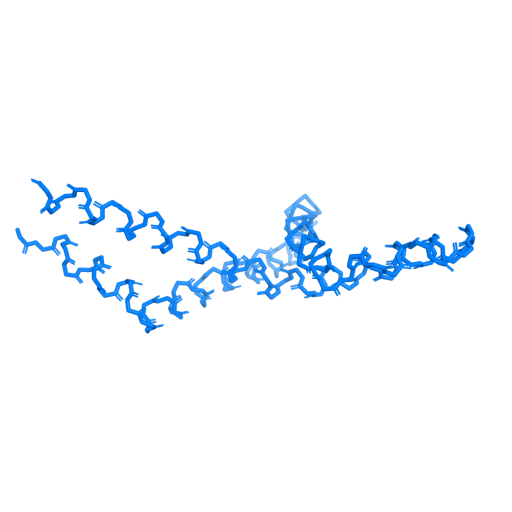03 GLY A O 1
ATOM 801 N N . PHE A 1 104 ? -16.717 -7.590 4.445 1.00 79.31 104 PHE A N 1
ATOM 802 C CA . PHE A 1 104 ? -16.853 -8.884 5.123 1.00 79.31 104 PHE A CA 1
ATOM 803 C C . PHE A 1 104 ? -17.531 -8.779 6.497 1.00 79.31 104 PHE A C 1
ATOM 805 O O . PHE A 1 104 ? -18.385 -9.597 6.823 1.00 79.31 104 PHE A O 1
ATOM 812 N N . ILE A 1 105 ? -17.187 -7.759 7.291 1.00 76.12 105 ILE A N 1
ATOM 813 C CA . ILE A 1 105 ? -17.813 -7.525 8.603 1.00 76.12 105 ILE A CA 1
ATOM 814 C C . ILE A 1 105 ? -19.287 -7.129 8.444 1.00 76.12 105 ILE A C 1
ATOM 816 O O . ILE A 1 105 ? -20.132 -7.538 9.238 1.00 76.12 105 ILE A O 1
ATOM 820 N N . SER A 1 106 ? -19.610 -6.327 7.427 1.00 76.44 106 SER A N 1
ATOM 821 C CA . SER A 1 106 ? -20.994 -5.946 7.140 1.00 76.44 106 SER A CA 1
ATOM 822 C C . SER A 1 106 ? -21.840 -7.150 6.736 1.00 76.44 106 SER A C 1
ATOM 824 O O . SER A 1 106 ? -22.990 -7.243 7.163 1.00 76.44 106 SER A O 1
ATOM 826 N N . ASP A 1 107 ? -21.280 -8.061 5.942 1.00 79.44 107 ASP A N 1
ATOM 827 C CA . ASP A 1 107 ? -21.973 -9.270 5.499 1.00 79.44 107 ASP A CA 1
ATOM 828 C C . ASP A 1 107 ? -22.208 -10.232 6.672 1.00 79.44 107 ASP A C 1
ATOM 830 O O . ASP A 1 107 ? -23.337 -10.678 6.865 1.00 79.44 107 ASP A O 1
ATOM 834 N N . SER A 1 108 ? -21.209 -10.447 7.539 1.00 77.19 108 SER A N 1
ATOM 835 C CA . SER A 1 108 ? -21.369 -11.314 8.718 1.00 77.19 108 SER A CA 1
ATOM 836 C C . SER A 1 108 ? -22.419 -10.794 9.706 1.00 77.19 108 SER A C 1
ATOM 838 O O . SER A 1 108 ? -23.188 -11.565 10.268 1.00 77.19 108 SER A O 1
ATOM 840 N N . VAL A 1 109 ? -22.498 -9.470 9.905 1.00 73.38 109 VAL A N 1
ATOM 841 C CA . VAL A 1 109 ? -23.526 -8.863 10.775 1.00 73.38 109 VAL A CA 1
ATOM 842 C C . VAL A 1 109 ? -24.932 -9.036 10.195 1.00 73.38 109 VAL A C 1
ATOM 844 O O . VAL A 1 109 ? -25.902 -9.089 10.951 1.00 73.38 109 VAL A O 1
ATOM 847 N N . ARG A 1 110 ? -25.059 -9.108 8.865 1.00 70.31 110 ARG A N 1
ATOM 848 C CA . ARG A 1 110 ? -26.345 -9.309 8.192 1.00 70.31 110 ARG A CA 1
ATOM 849 C C . ARG A 1 110 ? -26.851 -10.745 8.342 1.00 70.31 110 ARG A C 1
ATOM 851 O O . ARG A 1 110 ? -28.060 -10.925 8.434 1.00 70.31 110 ARG A O 1
ATOM 858 N N . GLU A 1 111 ? -25.952 -11.728 8.378 1.00 72.69 111 GLU A N 1
ATOM 859 C CA . GLU A 1 111 ? -26.287 -13.147 8.579 1.00 72.69 111 GLU A CA 1
ATOM 860 C C . GLU A 1 111 ? -26.699 -13.458 10.026 1.00 72.69 111 GLU A C 1
ATOM 862 O O . GLU A 1 111 ? -27.669 -14.173 10.230 1.00 72.69 111 GLU A O 1
ATOM 867 N N . ASP A 1 112 ? -26.047 -12.852 11.025 1.00 64.25 112 ASP A N 1
ATOM 868 C CA . ASP A 1 112 ? -26.378 -13.041 12.452 1.00 64.25 112 ASP A CA 1
ATOM 869 C C . ASP A 1 112 ? -27.736 -12.428 12.874 1.00 64.25 112 ASP A C 1
ATOM 871 O O . ASP A 1 112 ? -28.186 -12.611 14.009 1.00 64.25 112 ASP A O 1
ATOM 875 N N . GLY A 1 113 ? -28.344 -11.611 12.008 1.00 61.41 113 GLY A N 1
ATOM 876 C CA . GLY A 1 113 ? -29.612 -10.918 12.252 1.00 61.41 113 GLY A CA 1
ATOM 877 C C . GLY A 1 113 ? -30.832 -11.540 11.565 1.00 61.41 113 GLY A C 1
ATOM 878 O O . GLY A 1 113 ? -31.924 -10.985 11.715 1.00 61.41 113 GLY A O 1
ATOM 879 N N . GLN A 1 114 ? -30.650 -12.623 10.801 1.00 49.78 114 GLN A N 1
ATOM 880 C CA . GLN A 1 114 ? -31.731 -13.453 10.249 1.00 49.78 114 GLN A CA 1
ATOM 881 C C . GLN A 1 114 ? -31.943 -14.702 11.104 1.00 49.78 114 GLN A C 1
ATOM 883 O O . GLN A 1 114 ? -33.109 -15.150 11.162 1.00 49.78 114 GLN A O 1
#

Foldseek 3Di:
DPPLVVLVVCLDPVVLVVQLVVLLCVLVVQCVVCVVVVPCVSNVVSLVQLLVQLLVVVCVVPVPPPPPDDPVVVVVVVVVSSVRSSVSSSNRNSNVVSVVVNVVSVVVSVVVVD

Radius of gyration: 18.37 Å; Cα contacts (8 Å, |Δi|>4): 98; chains: 1; bounding box: 50×20×55 Å

Secondary structure (DSSP, 8-state):
--HHHHHHHHHSHHHHHHHHHHHHHHHHHHHHHHHHTT-HHHHHHHHHHHHHHHHHHHHHHSSSGGGG--HHHHHHHHHHHHHHHHHHHHHHHHHHHHHHHHHHHHHHHHHTT-

Mean predicted aligned error: 9.01 Å

pLDDT: mean 77.89, std 8.4, range [46.12, 87.94]

Sequence (114 aa):
MKKNQFALFLISPIGKAVIIIFFAIIIYGLIVAGMASNNMVILGITIFLCAYFGWRALNKITPDIFVIMSINAWAIYFLVKGLLSIFIGAFVAPFQIGKMLCGFISDSVREDGQ

Solvent-accessible surface area (backbone atoms only — not comparable to full-atom values): 6080 Å² total; per-residue (Å²): 146,60,72,66,61,60,54,54,45,41,65,33,77,66,31,44,52,52,47,21,52,52,42,38,52,51,54,52,47,45,49,51,49,15,62,74,66,68,36,62,66,56,32,47,54,52,49,51,52,16,26,54,43,9,39,58,52,49,48,71,76,58,67,73,70,73,82,81,62,56,79,72,54,47,59,53,48,55,51,52,49,49,55,51,10,38,63,47,1,62,63,42,34,22,49,52,54,32,51,52,52,43,49,55,53,53,52,53,59,56,61,79,72,112